Protein AF-A0A4R2QU30-F1 (afdb_monomer)

Solvent-accessible surface area (backbone atoms only — not comparable to full-atom values): 5720 Å² total; per-residue (Å²): 130,86,61,66,67,61,56,51,52,50,52,53,46,52,53,50,48,55,51,48,52,52,54,43,52,50,31,54,53,47,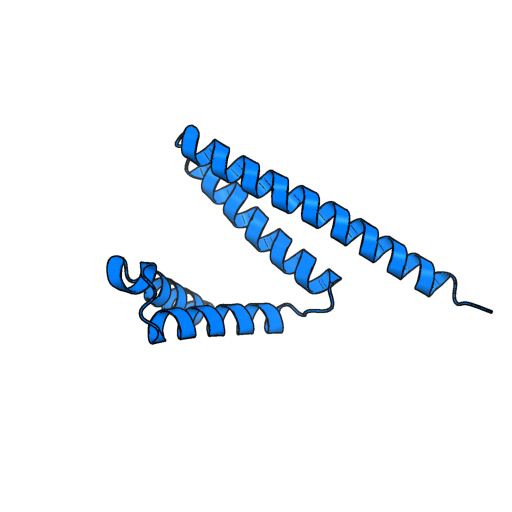30,56,52,20,67,76,69,69,42,65,70,49,34,52,50,25,53,53,49,45,55,53,45,51,54,53,47,35,52,70,72,73,38,52,70,66,60,52,53,49,52,51,50,51,52,38,53,48,35,54,76,69,54,32,67,59,32,74,74,71,38,52,39,61,53,48,51,52,57,57,59,74,73,109

Nearest PDB structures (foldseek):
  6cnn-assembly1_A  TM=6.087E-01  e=6.637E-01  Homo sapiens
  6zvr-assembly1_C  TM=5.955E-01  e=1.068E+00  Nostoc punctiforme
  7o3w-assembly1_A  TM=5.963E-01  e=1.525E+00  Synechocystis sp. PCC 6803 substr. Kazusa
  6zw4-assembly1_E  TM=5.947E-01  e=1.934E+00  Nostoc punctiforme
  8qhv-assembly1_0  TM=5.817E-01  e=5.637E+00  Synechocystis sp. PCC 6803

Secondary structure (DSSP, 8-state):
---HHHHHHHHHHHHHHHHHHHHHHHHHHHHHHHHHHT-HHHHHHHHHHHHHHHHHHHHHTT--HHHHHHHHHHHHHHHHHTT-HHHHHH-HHHHHHHHHHHT-

pLDDT: mean 92.94, std 8.91, range [51.31, 98.75]

Sequence (104 aa):
MPDFHKDMDITKNIRMIEWLKAELLDNVSGLFRGFLKGTESVLLEHLANIVVLTYMLARRCGIDFHELERSVVEKVDHGIETGHQSETWYGDLSGLKEHMKRRR

Structure (mmCIF, N/CA/C/O backbone):
data_AF-A0A4R2QU30-F1
#
_entry.id   AF-A0A4R2QU30-F1
#
loop_
_atom_site.group_PDB
_atom_site.id
_atom_site.type_symbol
_atom_site.label_atom_id
_atom_site.label_alt_id
_atom_site.label_comp_id
_atom_site.label_asym_id
_atom_site.label_entity_id
_atom_site.label_seq_id
_atom_site.pdbx_PDB_ins_code
_atom_site.Cartn_x
_atom_site.Cartn_y
_atom_site.Cartn_z
_atom_site.occupancy
_atom_site.B_iso_or_equiv
_atom_site.auth_seq_id
_atom_site.auth_comp_id
_atom_site.auth_asym_id
_atom_site.auth_atom_id
_atom_site.pdbx_PDB_model_num
ATOM 1 N N . MET A 1 1 ? 39.634 -5.102 -12.233 1.00 51.31 1 MET A N 1
ATOM 2 C CA . MET A 1 1 ? 38.550 -5.292 -13.216 1.00 51.31 1 MET A CA 1
ATOM 3 C C . MET A 1 1 ? 37.243 -5.003 -12.496 1.00 51.31 1 MET A C 1
ATOM 5 O O . MET A 1 1 ? 37.056 -5.604 -11.443 1.00 51.31 1 MET A O 1
ATOM 9 N N . PRO A 1 2 ? 36.408 -4.060 -12.958 1.00 57.22 2 PRO A N 1
ATOM 10 C CA . PRO A 1 2 ? 35.058 -3.889 -12.422 1.00 57.22 2 PRO A CA 1
ATOM 11 C C . PRO A 1 2 ? 34.252 -5.181 -12.623 1.00 57.22 2 PRO A C 1
ATOM 13 O O . PRO A 1 2 ? 34.456 -5.888 -13.612 1.00 57.22 2 PRO A O 1
ATOM 16 N N . ASP A 1 3 ? 33.384 -5.514 -11.672 1.00 72.62 3 ASP A N 1
ATOM 17 C CA . ASP A 1 3 ? 32.567 -6.727 -11.710 1.00 72.62 3 ASP A CA 1
ATOM 18 C C . ASP A 1 3 ? 31.328 -6.512 -12.597 1.00 72.62 3 ASP A C 1
ATOM 20 O O . ASP A 1 3 ? 30.282 -6.044 -12.145 1.00 72.62 3 ASP A O 1
ATOM 24 N N . PHE A 1 4 ? 31.455 -6.864 -13.880 1.00 68.81 4 PHE A N 1
ATOM 25 C CA . PHE A 1 4 ? 30.387 -6.750 -14.881 1.00 68.81 4 PHE A CA 1
ATOM 26 C C . PHE A 1 4 ? 29.085 -7.473 -14.491 1.00 68.81 4 PHE A C 1
ATOM 28 O O . PHE A 1 4 ? 28.009 -7.061 -14.931 1.00 68.81 4 PHE A O 1
ATOM 35 N N . HIS A 1 5 ? 29.149 -8.541 -13.686 1.00 68.69 5 HIS A N 1
ATOM 36 C CA . HIS A 1 5 ? 27.949 -9.256 -13.242 1.00 68.69 5 HIS A CA 1
ATOM 37 C C . HIS A 1 5 ? 27.154 -8.424 -12.235 1.00 68.69 5 HIS A C 1
ATOM 39 O O . HIS A 1 5 ? 25.939 -8.272 -12.382 1.00 68.69 5 HIS A O 1
ATOM 45 N N . LYS A 1 6 ? 27.848 -7.804 -11.276 1.00 74.00 6 LYS A N 1
ATOM 46 C CA . LYS A 1 6 ? 27.239 -6.910 -10.287 1.00 74.00 6 LYS A CA 1
ATOM 47 C C . LYS A 1 6 ? 26.576 -5.695 -10.942 1.00 74.00 6 LYS A C 1
ATOM 49 O O . LYS A 1 6 ? 25.444 -5.357 -10.596 1.00 74.00 6 LYS A O 1
ATOM 54 N N . ASP A 1 7 ? 27.227 -5.082 -11.928 1.00 72.44 7 ASP A N 1
ATOM 55 C CA . ASP A 1 7 ? 26.676 -3.928 -12.656 1.00 72.44 7 ASP A CA 1
ATOM 56 C C . ASP A 1 7 ? 25.425 -4.297 -13.482 1.00 72.44 7 ASP A C 1
ATOM 58 O O . ASP A 1 7 ? 24.456 -3.529 -13.570 1.00 72.44 7 ASP A O 1
ATOM 62 N N . MET A 1 8 ? 25.398 -5.509 -14.049 1.00 77.31 8 MET A N 1
ATOM 63 C CA . MET A 1 8 ? 24.239 -6.033 -14.775 1.00 77.31 8 MET A CA 1
ATOM 64 C C . MET A 1 8 ? 23.040 -6.284 -13.848 1.00 77.31 8 MET A C 1
ATOM 66 O O . MET A 1 8 ? 21.906 -5.961 -14.216 1.00 77.31 8 MET A O 1
ATOM 70 N N . ASP A 1 9 ? 23.269 -6.819 -12.649 1.00 85.31 9 ASP A N 1
ATOM 71 C CA . ASP A 1 9 ? 22.208 -7.078 -11.671 1.00 85.31 9 ASP A CA 1
ATOM 72 C C . ASP A 1 9 ? 21.622 -5.783 -11.092 1.00 85.31 9 ASP A C 1
ATOM 74 O O . ASP A 1 9 ? 20.400 -5.669 -10.952 1.00 85.31 9 ASP A O 1
ATOM 78 N N . ILE A 1 10 ? 22.456 -4.761 -10.870 1.00 90.25 10 ILE A N 1
ATOM 79 C CA . ILE A 1 10 ? 21.999 -3.413 -10.492 1.00 90.25 10 ILE A CA 1
ATOM 80 C C . ILE A 1 10 ? 21.109 -2.824 -11.594 1.00 90.25 10 ILE A C 1
ATOM 82 O O . ILE A 1 10 ? 20.008 -2.342 -11.320 1.00 90.25 10 ILE A O 1
ATOM 86 N N . THR A 1 11 ? 21.537 -2.920 -12.854 1.00 93.06 11 THR A N 1
ATOM 87 C CA . THR A 1 11 ? 20.770 -2.406 -14.000 1.00 93.06 11 THR A CA 1
ATOM 88 C C . THR A 1 11 ? 19.408 -3.095 -14.129 1.00 93.06 11 THR A C 1
ATOM 90 O O . THR A 1 11 ? 18.393 -2.434 -14.362 1.00 93.06 11 THR A O 1
ATOM 93 N N . LYS A 1 12 ? 19.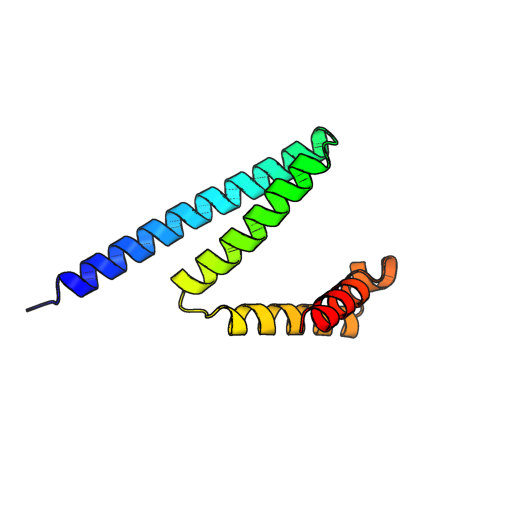354 -4.422 -13.949 1.00 94.81 12 LYS A N 1
ATOM 94 C CA . LYS A 1 12 ? 18.090 -5.179 -13.939 1.00 94.81 12 LYS A CA 1
ATOM 95 C C . LYS A 1 12 ? 17.184 -4.752 -12.787 1.00 94.81 12 LYS A C 1
ATOM 97 O O . LYS A 1 12 ? 15.982 -4.608 -12.996 1.00 94.81 12 LYS A O 1
ATOM 102 N N . ASN A 1 13 ? 17.743 -4.523 -11.598 1.00 96.75 13 ASN A N 1
ATOM 103 C CA . ASN A 1 13 ? 16.974 -4.077 -10.439 1.00 96.75 13 ASN A CA 1
ATOM 104 C C . ASN A 1 13 ? 16.336 -2.702 -10.674 1.00 96.75 13 ASN A C 1
ATOM 106 O O . ASN A 1 13 ? 15.142 -2.543 -10.440 1.00 96.75 13 ASN A O 1
ATOM 110 N N . ILE A 1 14 ? 17.096 -1.746 -11.217 1.00 97.38 14 ILE A N 1
ATOM 111 C CA . ILE A 1 14 ? 16.585 -0.411 -11.560 1.00 97.38 14 ILE A CA 1
ATOM 112 C C . ILE A 1 14 ? 15.446 -0.516 -12.577 1.00 97.38 14 ILE A C 1
ATOM 114 O O . ILE A 1 14 ? 14.373 0.033 -12.351 1.00 97.38 14 ILE A O 1
ATOM 118 N N . ARG A 1 15 ? 15.628 -1.279 -13.664 1.00 97.62 15 ARG A N 1
ATOM 119 C CA . ARG A 1 15 ? 14.565 -1.480 -14.667 1.00 97.62 15 ARG A CA 1
ATOM 120 C C . ARG A 1 15 ? 13.305 -2.098 -14.063 1.00 97.62 15 ARG A C 1
ATOM 122 O O . ARG A 1 15 ? 12.204 -1.688 -14.412 1.00 97.62 15 ARG A O 1
ATOM 129 N N . MET A 1 16 ? 13.469 -3.054 -13.150 1.00 97.81 16 MET A N 1
ATOM 130 C CA . MET A 1 16 ? 12.346 -3.669 -12.448 1.00 97.81 16 MET A CA 1
ATOM 131 C C . MET A 1 16 ? 11.615 -2.661 -11.556 1.00 97.81 16 MET A C 1
ATOM 133 O O . MET A 1 16 ? 10.390 -2.652 -11.541 1.00 97.81 16 MET A O 1
ATOM 137 N N . ILE A 1 17 ? 12.340 -1.789 -10.848 1.00 98.50 17 ILE A N 1
ATOM 138 C CA . ILE A 1 17 ? 11.742 -0.713 -10.042 1.00 98.50 17 ILE A CA 1
ATOM 139 C C . ILE A 1 17 ? 10.944 0.246 -10.930 1.00 98.50 17 ILE A C 1
ATOM 141 O O . ILE A 1 17 ? 9.809 0.576 -10.597 1.00 98.50 17 ILE A O 1
ATOM 145 N N . GLU A 1 18 ? 11.503 0.675 -12.063 1.00 98.44 18 GLU A N 1
ATOM 146 C CA . GLU A 1 18 ? 10.799 1.565 -12.993 1.00 98.44 18 GLU A CA 1
ATOM 147 C C . GLU A 1 18 ? 9.514 0.934 -13.533 1.00 98.44 18 GLU A C 1
ATOM 149 O O . GLU A 1 18 ? 8.464 1.576 -13.526 1.00 98.44 18 GLU A O 1
ATOM 154 N N . TRP A 1 19 ? 9.571 -0.340 -13.927 1.00 98.50 19 TRP A N 1
ATOM 155 C CA . TRP A 1 19 ? 8.389 -1.067 -14.380 1.00 98.50 19 TRP A CA 1
ATOM 156 C C . TRP A 1 19 ? 7.333 -1.193 -13.272 1.00 98.50 19 TRP A C 1
ATOM 158 O O . TRP A 1 19 ? 6.176 -0.844 -13.486 1.00 98.50 19 TRP A O 1
ATOM 168 N N . LEU A 1 20 ? 7.732 -1.587 -12.058 1.00 98.69 20 LEU A N 1
ATOM 169 C CA . LEU A 1 20 ? 6.816 -1.714 -10.920 1.00 98.69 20 LEU A CA 1
ATOM 170 C C . LEU A 1 20 ? 6.135 -0.388 -10.551 1.00 98.69 20 LEU A C 1
ATOM 172 O O . LEU A 1 20 ? 4.969 -0.388 -10.163 1.00 98.69 20 LEU A O 1
ATOM 176 N N . LYS A 1 21 ? 6.833 0.748 -10.676 1.00 98.44 21 LYS A N 1
ATOM 177 C CA . LYS A 1 21 ? 6.230 2.073 -10.467 1.00 98.44 21 LYS A CA 1
ATOM 178 C C . LYS A 1 21 ? 5.163 2.389 -11.516 1.00 98.44 21 LYS A C 1
ATOM 180 O O . LYS A 1 21 ? 4.125 2.944 -11.161 1.00 98.44 21 LYS A O 1
ATOM 185 N N . ALA A 1 22 ? 5.406 2.046 -12.781 1.00 98.75 22 ALA A N 1
ATOM 186 C CA . ALA A 1 22 ? 4.429 2.238 -13.850 1.00 98.75 22 ALA A CA 1
ATOM 187 C C . ALA A 1 22 ? 3.180 1.364 -13.634 1.00 98.75 22 ALA A C 1
ATOM 189 O O . ALA A 1 22 ? 2.064 1.872 -13.705 1.00 98.75 22 ALA A O 1
ATOM 190 N N . GLU A 1 23 ? 3.364 0.093 -13.271 1.00 98.62 23 GLU A N 1
ATOM 191 C CA . GLU A 1 23 ? 2.264 -0.824 -12.935 1.00 98.62 23 GLU A CA 1
ATOM 192 C C . GLU A 1 23 ? 1.458 -0.356 -11.719 1.00 98.62 23 GLU A C 1
ATOM 194 O O . GLU A 1 23 ? 0.229 -0.449 -11.696 1.00 98.62 23 GLU A O 1
ATOM 199 N N . LEU A 1 24 ? 2.137 0.179 -10.699 1.00 98.75 24 LEU A N 1
ATOM 200 C CA . LEU A 1 24 ? 1.470 0.734 -9.524 1.00 98.75 24 LEU A CA 1
ATOM 201 C C . LEU A 1 24 ? 0.579 1.914 -9.920 1.00 98.75 24 LEU A C 1
ATOM 203 O O . LEU A 1 24 ? -0.571 1.988 -9.489 1.00 98.75 24 LEU A O 1
ATOM 207 N N . LEU A 1 25 ? 1.088 2.807 -10.772 1.00 98.62 25 LEU A N 1
ATOM 208 C CA . LEU A 1 25 ? 0.322 3.939 -11.283 1.00 98.62 25 LEU A CA 1
ATOM 209 C C . LEU A 1 25 ? -0.891 3.485 -12.106 1.00 98.62 25 LEU A C 1
ATOM 211 O O . LEU A 1 25 ? -1.976 4.047 -11.941 1.00 98.62 25 LEU A O 1
ATOM 215 N N . ASP A 1 26 ? -0.739 2.466 -12.954 1.00 98.38 26 ASP A N 1
ATOM 216 C CA . ASP A 1 26 ? -1.857 1.965 -13.757 1.00 98.38 26 ASP A CA 1
ATOM 217 C C . ASP A 1 26 ? -2.936 1.299 -12.890 1.00 98.38 26 ASP A C 1
ATOM 219 O O . ASP A 1 26 ? -4.126 1.538 -13.095 1.00 98.38 26 ASP A O 1
ATOM 223 N N . ASN A 1 27 ? -2.555 0.572 -11.834 1.00 98.38 27 ASN A N 1
ATOM 224 C CA . ASN A 1 27 ? -3.525 0.005 -10.892 1.00 98.38 27 ASN A CA 1
ATOM 225 C C . ASN A 1 27 ? -4.245 1.073 -10.060 1.00 98.38 27 ASN A C 1
ATOM 227 O O . ASN A 1 27 ? -5.444 0.949 -9.820 1.00 98.38 27 ASN A O 1
ATOM 231 N N . VAL A 1 28 ? -3.570 2.162 -9.679 1.00 98.12 28 VAL A N 1
ATOM 232 C CA . VAL A 1 28 ? -4.239 3.323 -9.061 1.00 98.12 28 VAL A CA 1
ATOM 233 C C . VAL A 1 28 ? -5.225 3.965 -10.046 1.00 98.12 28 VAL A C 1
ATOM 235 O O . VAL A 1 28 ? -6.353 4.295 -9.681 1.00 98.12 28 VAL A O 1
ATOM 238 N N . SER A 1 29 ? -4.841 4.090 -11.318 1.00 97.25 29 SER A N 1
ATOM 239 C CA . SER A 1 29 ? -5.726 4.588 -12.376 1.00 97.25 29 SER A CA 1
ATOM 240 C C . SER A 1 29 ? -6.952 3.684 -12.572 1.00 97.25 29 SER A C 1
ATOM 242 O O . SER A 1 29 ? -8.085 4.163 -12.681 1.00 97.25 29 SER A O 1
ATOM 244 N N . GLY A 1 30 ? -6.738 2.368 -12.579 1.00 95.31 30 GLY A N 1
ATOM 245 C CA . GLY A 1 30 ? -7.777 1.349 -12.654 1.00 95.31 30 GLY A CA 1
ATOM 246 C C . GLY A 1 30 ? -8.741 1.399 -11.473 1.00 95.31 30 GLY A C 1
ATOM 247 O O . GLY A 1 30 ? -9.955 1.396 -11.680 1.00 95.31 30 GLY A O 1
ATOM 248 N N . LEU A 1 31 ? -8.219 1.564 -10.256 1.00 96.62 31 LEU A N 1
ATOM 249 C CA . LEU A 1 31 ? -9.014 1.741 -9.042 1.00 96.62 31 LEU A CA 1
ATOM 250 C C . LEU A 1 31 ? -9.981 2.929 -9.175 1.00 96.62 31 LEU A C 1
ATOM 252 O O . LEU A 1 31 ? -11.180 2.785 -8.936 1.00 96.62 31 LEU A O 1
ATOM 256 N N . PHE A 1 32 ? -9.493 4.087 -9.632 1.00 95.38 32 PHE A N 1
ATOM 257 C CA . PHE A 1 32 ? -10.335 5.272 -9.835 1.00 95.38 32 PHE A CA 1
ATOM 258 C C . PHE A 1 32 ? -11.404 5.056 -10.910 1.00 95.38 32 PHE A C 1
ATOM 260 O O . PHE A 1 32 ? -12.554 5.460 -10.732 1.00 95.38 32 PHE A O 1
ATOM 267 N N . ARG A 1 33 ? -11.072 4.361 -12.006 1.00 92.00 33 ARG A N 1
ATOM 268 C CA . ARG A 1 33 ? -12.068 3.963 -13.014 1.00 92.00 33 ARG A CA 1
ATOM 269 C C . ARG A 1 33 ? -13.112 2.999 -12.444 1.00 92.00 33 ARG A C 1
ATOM 271 O O . ARG A 1 33 ? -14.280 3.101 -12.816 1.00 92.00 33 ARG A O 1
ATOM 278 N N . GLY A 1 34 ? -12.713 2.092 -11.553 1.00 91.56 34 GLY A N 1
ATOM 279 C CA . GLY A 1 34 ? -13.611 1.171 -10.858 1.00 91.56 34 GLY A CA 1
ATOM 280 C C . GLY A 1 34 ? -14.657 1.907 -10.020 1.00 91.56 34 GLY A C 1
ATOM 281 O O . GLY A 1 34 ? -15.843 1.592 -10.117 1.00 91.56 34 GLY A O 1
ATOM 282 N N . PHE A 1 35 ? -14.248 2.953 -9.294 1.00 91.38 35 PHE A N 1
ATOM 283 C CA . PHE A 1 35 ? -15.169 3.789 -8.514 1.00 91.38 35 PHE A CA 1
ATOM 284 C C . PHE A 1 35 ? -16.212 4.496 -9.387 1.00 91.38 35 PHE A C 1
ATOM 286 O O . PHE A 1 35 ? -17.369 4.595 -8.992 1.00 91.38 35 PHE A O 1
ATOM 293 N N . LEU A 1 36 ? -15.838 4.934 -10.593 1.00 91.38 36 LEU A N 1
ATOM 294 C CA . LEU A 1 36 ? -16.775 5.570 -11.528 1.00 91.38 36 LEU A CA 1
ATOM 295 C C . LEU A 1 36 ? -17.799 4.589 -12.113 1.00 91.38 36 LEU A C 1
ATOM 297 O O . LEU A 1 36 ? -18.912 4.988 -12.446 1.00 91.38 36 LEU A O 1
ATOM 301 N N . LYS A 1 37 ? -17.418 3.319 -12.278 1.00 87.81 37 LYS A N 1
ATOM 302 C CA . LYS A 1 37 ? -18.254 2.287 -12.910 1.00 87.81 37 LYS A CA 1
ATOM 303 C C . LYS A 1 37 ? -19.070 1.458 -11.912 1.00 87.81 37 LYS A C 1
ATOM 305 O O . LYS A 1 37 ? -19.951 0.721 -12.342 1.00 87.81 37 LYS A O 1
ATOM 310 N N . GLY A 1 38 ? -18.788 1.563 -10.611 1.00 77.75 38 GLY A N 1
ATOM 311 C CA . GLY A 1 38 ? -19.514 0.858 -9.546 1.00 77.75 38 GLY A CA 1
ATOM 312 C C . GLY A 1 38 ? -19.261 -0.653 -9.494 1.00 77.75 38 GLY A C 1
ATOM 313 O O . GLY A 1 38 ? -20.083 -1.398 -8.971 1.00 77.75 38 GLY A O 1
ATOM 314 N N . THR A 1 39 ? -18.149 -1.131 -10.056 1.00 86.81 39 THR A N 1
ATOM 315 C CA . THR A 1 39 ? -17.837 -2.565 -10.156 1.00 86.81 39 THR A CA 1
ATOM 316 C C . THR A 1 39 ? -16.930 -3.012 -9.008 1.00 86.81 39 THR A C 1
ATOM 318 O O . THR A 1 39 ? -15.711 -2.860 -9.089 1.00 86.81 39 THR A O 1
ATOM 321 N N . GLU A 1 40 ? -17.510 -3.590 -7.954 1.00 88.56 40 GLU A N 1
ATOM 322 C CA . GLU A 1 40 ? -16.787 -4.051 -6.753 1.00 88.56 40 GLU A CA 1
ATOM 323 C C . GLU A 1 40 ? -15.641 -5.029 -7.066 1.00 88.56 40 GLU A C 1
ATOM 325 O O . GLU A 1 40 ? -14.551 -4.906 -6.513 1.00 88.56 40 GLU A O 1
ATOM 330 N N . SER A 1 41 ? -15.836 -5.949 -8.014 1.00 90.31 41 SER A N 1
ATOM 331 C CA . SER A 1 41 ? -14.800 -6.908 -8.419 1.00 90.31 41 SER A CA 1
ATOM 332 C C . SER A 1 41 ? -13.547 -6.230 -8.983 1.00 90.31 41 SER A C 1
ATOM 334 O O . SER A 1 41 ? -12.435 -6.650 -8.685 1.00 90.31 41 SER A O 1
ATOM 336 N N . VAL A 1 42 ? -13.723 -5.148 -9.748 1.00 91.44 42 VAL A N 1
ATOM 337 C CA . VAL A 1 42 ? -12.622 -4.353 -10.319 1.00 91.44 42 VAL A CA 1
ATOM 338 C C . VAL A 1 42 ? -11.900 -3.566 -9.226 1.00 91.44 42 VAL A C 1
ATOM 340 O O . VAL A 1 42 ? -10.681 -3.417 -9.271 1.00 91.44 42 VAL A O 1
ATOM 343 N N . LEU A 1 43 ? -12.637 -3.077 -8.222 1.00 94.62 43 LEU A N 1
ATOM 344 C CA . LEU A 1 43 ? -12.028 -2.426 -7.061 1.00 94.62 43 LEU A CA 1
ATOM 345 C C . LEU A 1 43 ? -11.143 -3.413 -6.297 1.00 94.62 43 LEU A C 1
ATOM 347 O O . LEU A 1 43 ? -9.984 -3.106 -6.027 1.00 94.62 43 LEU A O 1
ATOM 351 N N . LEU A 1 44 ? -11.666 -4.606 -5.996 1.00 95.25 44 LEU A N 1
ATOM 352 C CA . LEU A 1 44 ? -10.919 -5.643 -5.289 1.00 95.25 44 LEU A CA 1
ATOM 353 C C . LEU A 1 44 ? -9.668 -6.077 -6.065 1.00 95.25 44 LEU A C 1
ATOM 355 O O . LEU A 1 44 ? -8.602 -6.204 -5.466 1.00 95.25 44 LEU A O 1
ATOM 359 N N . GLU A 1 45 ? -9.782 -6.259 -7.382 1.00 95.44 45 GLU A N 1
ATOM 360 C CA . GLU A 1 45 ? -8.661 -6.612 -8.258 1.00 95.44 45 GLU A CA 1
ATOM 361 C C . GLU A 1 45 ? -7.526 -5.581 -8.176 1.00 95.44 45 GLU A C 1
ATOM 363 O O . GLU A 1 45 ? -6.387 -5.931 -7.858 1.00 95.44 45 GLU A O 1
ATOM 368 N N . HIS A 1 46 ? -7.829 -4.296 -8.381 1.00 97.50 46 HIS A N 1
ATOM 369 C CA . HIS A 1 46 ? -6.805 -3.252 -8.334 1.00 97.50 46 HIS A CA 1
ATOM 370 C C . HIS A 1 46 ? -6.231 -3.044 -6.927 1.00 97.50 46 HIS A C 1
ATOM 372 O O . HIS A 1 46 ? -5.025 -2.835 -6.794 1.00 97.50 46 HIS A O 1
ATOM 378 N N . LEU A 1 47 ? -7.046 -3.152 -5.870 1.00 97.56 47 LEU A N 1
ATOM 379 C CA . LEU A 1 47 ? -6.557 -3.102 -4.486 1.00 97.56 47 LEU A CA 1
ATOM 380 C C . LEU A 1 47 ? -5.584 -4.251 -4.190 1.00 97.56 47 LEU A C 1
ATOM 382 O O . LEU A 1 47 ? -4.516 -4.019 -3.621 1.00 97.56 47 LEU A O 1
ATOM 386 N N . ALA A 1 48 ? -5.910 -5.476 -4.609 1.00 98.06 48 ALA A N 1
ATOM 387 C CA . ALA A 1 48 ? -5.036 -6.632 -4.431 1.00 98.06 48 ALA A CA 1
ATOM 388 C C . ALA A 1 48 ? -3.711 -6.466 -5.195 1.00 98.06 48 ALA A C 1
ATOM 390 O O . ALA A 1 48 ? -2.639 -6.704 -4.632 1.00 98.06 48 ALA A O 1
ATOM 391 N N . ASN A 1 49 ? -3.764 -5.986 -6.441 1.00 98.31 49 ASN A N 1
ATOM 392 C CA . ASN A 1 49 ? -2.568 -5.722 -7.241 1.00 98.31 49 ASN A CA 1
ATOM 393 C C . ASN A 1 49 ? -1.667 -4.661 -6.600 1.00 98.31 49 ASN A C 1
ATOM 395 O O . ASN A 1 49 ? -0.454 -4.850 -6.536 1.00 98.31 49 ASN A O 1
ATOM 399 N N . ILE A 1 50 ? -2.238 -3.576 -6.064 1.00 98.62 50 ILE A N 1
ATOM 400 C CA . ILE A 1 50 ? -1.478 -2.546 -5.339 1.00 98.62 50 ILE A CA 1
ATOM 401 C C . ILE A 1 50 ? -0.732 -3.161 -4.145 1.00 98.62 50 ILE A C 1
ATOM 403 O O . ILE A 1 50 ? 0.454 -2.882 -3.946 1.00 98.62 50 ILE A O 1
ATOM 407 N N . VAL A 1 51 ? -1.380 -4.043 -3.378 1.00 98.12 51 VAL A N 1
ATOM 408 C CA . VAL A 1 51 ? -0.724 -4.739 -2.259 1.00 98.12 51 VAL A CA 1
ATOM 409 C C . VAL A 1 51 ? 0.456 -5.576 -2.762 1.00 98.12 51 VAL A C 1
ATOM 411 O O . VAL A 1 51 ? 1.563 -5.441 -2.250 1.00 98.12 51 VAL A O 1
ATOM 414 N N . VAL A 1 52 ? 0.281 -6.380 -3.812 1.00 98.44 52 VAL A N 1
ATOM 415 C CA . VAL A 1 52 ? 1.377 -7.195 -4.373 1.00 98.44 52 VAL A CA 1
ATOM 41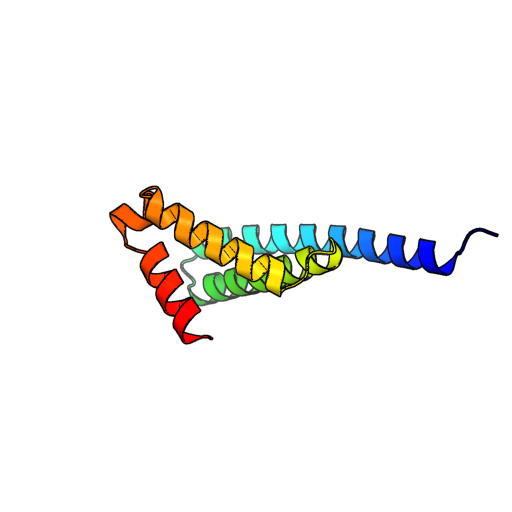6 C C . VAL A 1 52 ? 2.534 -6.323 -4.878 1.00 98.44 52 VAL A C 1
ATOM 418 O O . VAL A 1 52 ? 3.698 -6.585 -4.561 1.00 98.44 52 VAL A O 1
ATOM 421 N N . LEU A 1 53 ? 2.228 -5.258 -5.623 1.00 98.62 53 LEU A N 1
ATOM 422 C CA . LEU A 1 53 ? 3.228 -4.358 -6.198 1.00 98.62 53 LEU A CA 1
ATOM 423 C C . LEU A 1 53 ? 4.041 -3.629 -5.123 1.00 98.62 53 LEU A C 1
ATOM 425 O O . LEU A 1 53 ? 5.251 -3.466 -5.286 1.00 98.62 53 LEU A O 1
ATOM 429 N N . THR A 1 54 ? 3.422 -3.244 -4.004 1.00 98.31 54 THR A N 1
ATOM 430 C CA . THR A 1 54 ? 4.137 -2.597 -2.889 1.00 98.31 54 THR A CA 1
ATOM 431 C C . THR A 1 54 ? 5.122 -3.548 -2.201 1.00 98.31 54 THR A C 1
ATOM 433 O O . THR A 1 54 ? 6.261 -3.146 -1.955 1.00 98.31 54 THR A O 1
ATOM 436 N N . TYR A 1 55 ? 4.770 -4.824 -1.998 1.00 98.44 55 TYR A N 1
ATOM 437 C CA . TYR A 1 55 ? 5.723 -5.839 -1.518 1.00 98.44 55 TYR A CA 1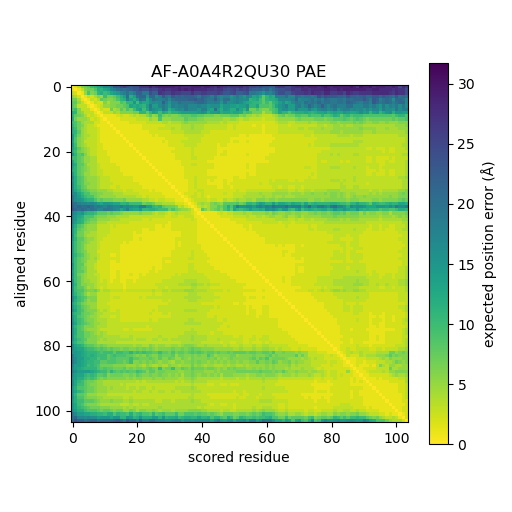
ATOM 438 C C . TYR A 1 55 ? 6.876 -6.066 -2.503 1.00 98.44 55 TYR A C 1
ATOM 440 O O . TYR A 1 55 ? 8.042 -6.135 -2.105 1.00 98.44 55 TYR A O 1
ATOM 448 N N . MET A 1 56 ? 6.579 -6.165 -3.801 1.00 98.38 56 MET A N 1
ATOM 449 C CA . MET A 1 56 ? 7.615 -6.333 -4.822 1.00 98.38 56 MET A CA 1
ATOM 450 C C . MET A 1 56 ? 8.581 -5.145 -4.843 1.00 98.38 56 MET A C 1
ATOM 452 O O . MET A 1 56 ? 9.795 -5.357 -4.858 1.00 98.38 56 MET A O 1
ATOM 456 N N . LEU A 1 57 ? 8.060 -3.914 -4.791 1.00 98.25 57 LEU A N 1
ATOM 457 C CA . LEU A 1 57 ? 8.860 -2.691 -4.716 1.00 98.25 57 LEU A CA 1
ATOM 458 C C . LEU A 1 57 ? 9.753 -2.675 -3.477 1.00 98.25 57 LEU A C 1
ATOM 460 O O . LEU A 1 57 ? 10.956 -2.472 -3.622 1.00 98.25 57 LEU A O 1
ATOM 464 N N . ALA A 1 58 ? 9.203 -2.965 -2.293 1.00 98.12 58 ALA A N 1
ATOM 465 C CA . ALA A 1 58 ? 9.973 -3.046 -1.051 1.00 98.12 58 ALA A CA 1
ATOM 466 C C . ALA A 1 58 ? 11.187 -3.974 -1.211 1.00 98.12 58 ALA A C 1
ATOM 468 O O . ALA A 1 58 ? 12.328 -3.549 -1.014 1.00 98.12 58 ALA A O 1
ATOM 469 N N . ARG A 1 59 ? 10.970 -5.188 -1.735 1.00 97.69 59 ARG A N 1
ATOM 470 C CA . ARG A 1 59 ? 12.052 -6.154 -1.976 1.00 97.69 59 ARG A CA 1
ATOM 471 C C . ARG A 1 59 ? 13.103 -5.653 -2.965 1.00 97.69 59 ARG A C 1
ATOM 473 O O . ARG A 1 59 ? 14.278 -5.982 -2.815 1.00 97.69 59 ARG A O 1
ATOM 480 N N . ARG A 1 60 ? 12.718 -4.922 -4.018 1.00 97.00 60 ARG A N 1
ATOM 481 C CA . ARG A 1 60 ? 13.681 -4.334 -4.973 1.00 97.00 60 ARG A CA 1
ATOM 482 C C . ARG A 1 60 ? 14.463 -3.165 -4.365 1.00 97.00 60 ARG A C 1
ATOM 484 O O . ARG A 1 60 ? 15.602 -2.940 -4.767 1.00 97.00 60 ARG A O 1
ATOM 491 N N . CYS A 1 61 ? 13.887 -2.478 -3.383 1.00 96.50 61 CYS A N 1
ATOM 492 C CA . CYS A 1 61 ? 14.532 -1.415 -2.611 1.0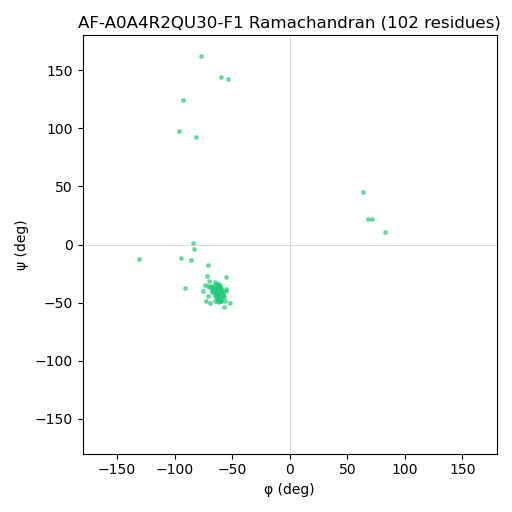0 96.50 61 CYS A CA 1
ATOM 493 C C . CYS A 1 61 ? 15.386 -1.931 -1.439 1.00 96.50 61 CYS A C 1
ATOM 495 O O . CYS A 1 61 ? 15.968 -1.123 -0.722 1.00 96.50 61 CYS A O 1
ATOM 497 N N . GLY A 1 62 ? 15.484 -3.250 -1.243 1.00 96.38 62 GLY A N 1
ATOM 498 C CA . GLY A 1 62 ? 16.254 -3.847 -0.147 1.00 96.38 62 GLY A CA 1
ATOM 499 C C . GLY A 1 62 ? 15.510 -3.914 1.189 1.00 96.38 62 GLY A C 1
ATOM 500 O O . GLY A 1 62 ? 16.133 -4.236 2.192 1.00 96.38 62 GLY A O 1
ATOM 501 N N . ILE A 1 63 ? 14.203 -3.649 1.193 1.00 98.31 63 ILE A N 1
ATOM 502 C CA . ILE A 1 63 ? 13.324 -3.776 2.358 1.00 98.31 63 ILE A CA 1
ATOM 503 C C . ILE A 1 63 ? 12.717 -5.177 2.324 1.00 98.31 63 ILE A C 1
ATOM 505 O O . ILE A 1 63 ? 12.119 -5.580 1.318 1.00 98.31 63 ILE A O 1
ATOM 509 N N . ASP A 1 64 ? 12.882 -5.944 3.396 1.00 97.12 64 ASP A N 1
ATOM 510 C CA . ASP A 1 64 ? 12.274 -7.269 3.474 1.00 97.12 64 ASP A CA 1
ATOM 511 C C . ASP A 1 64 ? 10.769 -7.196 3.799 1.00 97.12 64 ASP A C 1
ATOM 513 O O . ASP A 1 64 ? 10.235 -6.174 4.236 1.00 97.12 64 ASP A O 1
ATOM 517 N N . PHE A 1 65 ? 10.045 -8.287 3.537 1.00 97.12 65 PHE A N 1
ATOM 518 C CA . PHE A 1 65 ? 8.591 -8.312 3.712 1.00 97.12 65 PHE A CA 1
ATOM 519 C C . PHE A 1 65 ? 8.162 -8.131 5.170 1.00 97.12 65 PHE A C 1
ATOM 521 O O . PHE A 1 65 ? 7.146 -7.493 5.425 1.00 97.12 65 PHE A O 1
ATOM 528 N N . HIS A 1 66 ? 8.945 -8.644 6.117 1.00 96.38 66 HIS A N 1
ATOM 529 C CA . HIS A 1 66 ? 8.641 -8.541 7.538 1.00 96.38 66 HIS A CA 1
ATOM 530 C C . HIS A 1 66 ? 8.883 -7.113 8.055 1.00 96.38 66 HIS A C 1
ATOM 532 O O . HIS A 1 66 ? 8.139 -6.622 8.902 1.00 96.38 66 HIS A O 1
ATOM 538 N N . GLU A 1 67 ? 9.893 -6.414 7.535 1.00 97.81 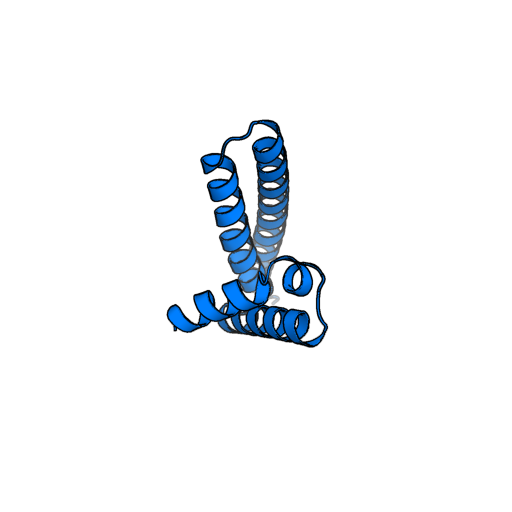67 GLU A N 1
ATOM 539 C CA . GLU A 1 67 ? 10.109 -4.989 7.790 1.00 97.81 67 GLU A CA 1
ATOM 540 C C . GLU A 1 67 ? 8.932 -4.145 7.287 1.00 97.81 67 GLU A C 1
ATOM 542 O O . GLU A 1 67 ? 8.404 -3.326 8.045 1.00 97.81 67 GLU A O 1
ATOM 547 N N . LEU A 1 68 ? 8.452 -4.395 6.063 1.00 97.94 68 LEU A N 1
ATOM 548 C CA . LEU A 1 68 ? 7.266 -3.713 5.541 1.00 97.94 68 LEU A CA 1
ATOM 549 C C . LEU A 1 68 ? 6.024 -4.005 6.397 1.00 97.94 68 LEU A C 1
ATOM 551 O O . LEU A 1 68 ? 5.329 -3.074 6.798 1.00 97.94 68 LEU A O 1
ATOM 555 N N . GLU A 1 69 ? 5.759 -5.274 6.719 1.00 95.88 69 GLU A N 1
ATOM 556 C CA . GLU A 1 69 ? 4.622 -5.671 7.560 1.00 95.88 69 GLU A CA 1
ATOM 557 C C . GLU A 1 69 ? 4.657 -5.010 8.938 1.00 95.88 69 GLU A C 1
ATOM 559 O O . GLU A 1 69 ? 3.633 -4.523 9.420 1.00 95.88 69 GLU A O 1
ATOM 564 N N . ARG A 1 70 ? 5.834 -4.951 9.570 1.00 96.50 70 ARG A N 1
ATOM 565 C CA . ARG A 1 70 ? 6.015 -4.270 10.855 1.00 96.50 70 ARG A CA 1
ATOM 566 C C . ARG A 1 70 ? 5.687 -2.786 10.742 1.00 96.50 70 ARG A C 1
ATOM 568 O O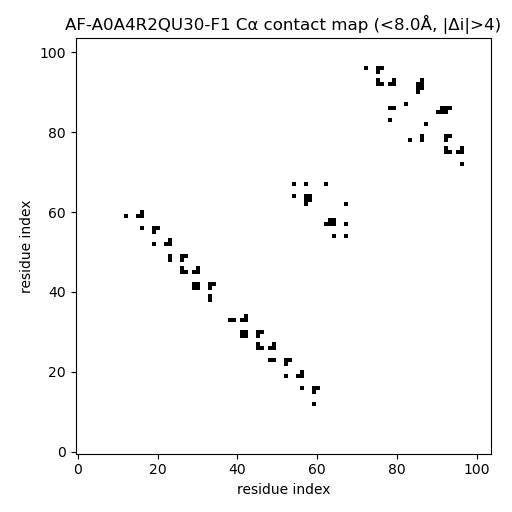 . ARG A 1 70 ? 4.917 -2.285 11.555 1.00 96.50 70 ARG A O 1
ATOM 575 N N . SER A 1 71 ? 6.194 -2.115 9.707 1.00 97.81 71 SER A N 1
ATOM 576 C CA . SER A 1 71 ? 5.908 -0.698 9.473 1.00 97.81 71 SER A CA 1
ATOM 577 C C . SER A 1 71 ? 4.416 -0.439 9.224 1.00 97.81 71 SER A C 1
ATOM 579 O O . SER A 1 71 ? 3.875 0.570 9.678 1.00 97.81 71 SER A O 1
ATOM 581 N N . VAL A 1 72 ? 3.713 -1.356 8.547 1.00 97.12 72 VAL A N 1
ATOM 582 C CA . VAL A 1 72 ? 2.252 -1.275 8.380 1.00 97.12 72 VAL A CA 1
ATOM 583 C C . VAL A 1 72 ? 1.544 -1.363 9.733 1.00 97.12 72 VAL A C 1
ATOM 585 O O . VAL A 1 72 ? 0.681 -0.533 10.007 1.00 97.12 72 VAL A O 1
ATOM 588 N N . VAL A 1 73 ? 1.921 -2.314 10.595 1.00 96.50 73 VAL A N 1
ATOM 589 C CA . VAL A 1 73 ? 1.338 -2.441 11.944 1.00 96.50 73 VAL A CA 1
ATOM 590 C C . VAL A 1 73 ? 1.592 -1.184 12.778 1.00 96.50 73 VAL A C 1
ATOM 592 O O . VAL A 1 73 ? 0.655 -0.650 13.363 1.00 96.50 73 VAL A O 1
ATOM 595 N N . GLU A 1 74 ? 2.819 -0.661 12.770 1.00 97.38 74 GLU A N 1
ATOM 596 C CA . GLU A 1 74 ? 3.177 0.574 13.481 1.00 97.38 74 GLU A CA 1
ATOM 597 C C . GLU A 1 74 ? 2.341 1.773 13.010 1.00 97.38 74 GLU A C 1
ATOM 599 O O . GLU A 1 74 ? 1.887 2.573 13.825 1.00 97.38 74 GLU A O 1
ATOM 604 N N . LYS A 1 75 ? 2.075 1.888 11.702 1.00 96.81 75 LYS A N 1
ATOM 605 C CA . LYS A 1 75 ? 1.205 2.939 11.148 1.00 96.81 75 LYS A CA 1
ATOM 606 C C . LYS A 1 75 ? -0.250 2.794 11.590 1.00 96.81 75 LYS A C 1
ATOM 608 O O . LYS A 1 75 ? -0.897 3.807 11.849 1.00 96.81 75 LYS A O 1
ATOM 613 N N . VAL A 1 76 ? -0.763 1.564 11.663 1.00 97.06 76 VAL A N 1
ATOM 614 C CA . VAL A 1 76 ? -2.120 1.287 12.158 1.00 97.06 76 VAL A CA 1
ATOM 615 C C . VAL A 1 76 ? -2.228 1.668 13.632 1.00 97.06 76 VAL A C 1
ATOM 617 O O . VAL A 1 76 ? -3.139 2.405 14.000 1.00 97.06 76 VAL A O 1
ATOM 620 N N . ASP A 1 77 ? -1.272 1.233 14.453 1.00 96.56 77 ASP A N 1
ATOM 621 C CA . ASP A 1 77 ? -1.228 1.553 15.882 1.00 96.56 77 ASP A CA 1
ATOM 622 C C . ASP A 1 77 ? -1.137 3.064 16.114 1.00 96.56 77 ASP A C 1
ATOM 624 O O . ASP A 1 77 ? -1.951 3.627 16.846 1.00 96.56 77 ASP A O 1
ATOM 628 N N . HIS A 1 78 ? -0.238 3.741 15.400 1.00 97.00 78 HIS A N 1
ATOM 629 C CA . HIS A 1 78 ? -0.097 5.189 15.479 1.00 97.00 78 HIS A CA 1
ATOM 630 C C . HIS A 1 78 ? -1.373 5.933 15.057 1.00 97.00 78 HIS A C 1
ATOM 632 O O . HIS A 1 78 ? -1.766 6.913 15.690 1.00 97.00 78 HIS A O 1
ATOM 638 N N . GLY A 1 79 ? -2.048 5.482 13.997 1.00 95.75 79 GLY A N 1
ATOM 639 C CA . GLY A 1 79 ? -3.302 6.088 13.553 1.00 95.75 79 GLY A CA 1
ATOM 640 C C . GLY A 1 79 ? -4.438 5.931 14.571 1.00 95.75 79 GLY A C 1
ATOM 641 O O . GLY A 1 79 ? -5.259 6.836 14.707 1.00 95.75 79 GLY A O 1
ATOM 642 N N . ILE A 1 80 ? -4.459 4.829 15.328 1.00 96.50 80 ILE A N 1
ATOM 643 C CA . ILE A 1 80 ? -5.401 4.638 16.440 1.00 96.50 80 ILE A CA 1
ATOM 644 C C . ILE A 1 80 ? -5.060 5.588 17.593 1.00 96.50 80 ILE A C 1
ATOM 646 O O . ILE A 1 80 ? -5.929 6.313 18.072 1.00 96.50 80 ILE A O 1
ATOM 650 N N . GLU A 1 81 ? -3.794 5.623 18.014 1.00 95.88 81 GLU A N 1
ATOM 651 C CA . GLU A 1 81 ? -3.327 6.452 19.136 1.00 95.88 81 GLU A CA 1
ATOM 652 C C . GLU A 1 81 ? -3.545 7.949 18.899 1.00 95.88 81 GLU A C 1
ATOM 654 O O . GLU A 1 81 ? -3.887 8.689 19.820 1.00 95.88 81 GLU A O 1
ATOM 659 N N . THR A 1 82 ? -3.367 8.395 17.655 1.00 95.56 82 THR A N 1
ATOM 660 C CA . THR A 1 82 ? -3.534 9.802 17.268 1.00 95.56 82 THR A CA 1
ATOM 661 C C . THR A 1 82 ? -4.979 10.198 16.977 1.00 95.56 82 THR A C 1
ATOM 663 O O . THR A 1 82 ? -5.239 11.375 16.730 1.00 95.56 82 THR A O 1
ATOM 666 N N . GLY A 1 83 ? -5.927 9.255 17.012 1.00 90.38 83 GLY A N 1
ATOM 667 C CA . GLY A 1 83 ? -7.321 9.528 16.669 1.00 90.38 83 GLY A CA 1
ATOM 668 C C . GLY A 1 83 ? -7.484 9.951 15.209 1.00 90.38 83 GLY A C 1
ATOM 669 O O . GLY A 1 83 ? -8.169 10.931 14.918 1.00 90.38 83 GLY A O 1
ATOM 670 N N . HIS A 1 84 ? -6.828 9.241 14.284 1.00 90.88 84 HIS A N 1
ATOM 671 C CA . HIS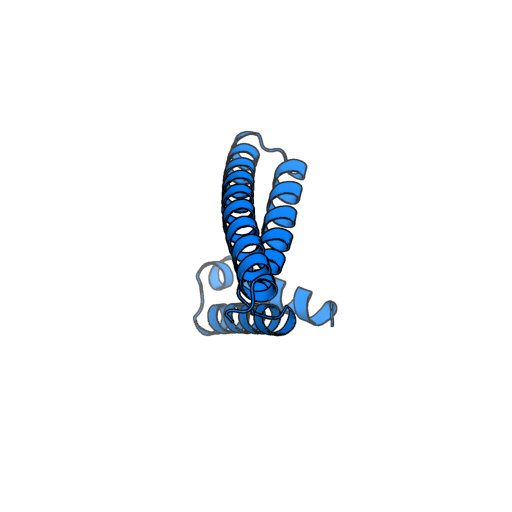 A 1 84 ? -6.985 9.488 12.854 1.00 90.88 84 HIS A CA 1
ATOM 672 C C . HIS A 1 84 ? -8.472 9.453 12.469 1.00 90.88 84 HIS A C 1
ATOM 674 O O . HIS A 1 84 ? -9.240 8.633 12.968 1.00 90.88 84 HIS A O 1
ATOM 680 N N . GLN A 1 85 ? -8.886 10.318 11.545 1.00 93.19 85 GLN A N 1
ATOM 681 C CA . GLN A 1 85 ? -10.298 10.532 11.218 1.00 93.19 85 GLN A CA 1
ATOM 682 C C . GLN A 1 85 ? -11.038 9.243 10.817 1.00 93.19 85 GLN A C 1
ATOM 684 O O . GLN A 1 85 ? -12.180 9.043 11.221 1.00 93.19 85 GLN A O 1
ATOM 689 N N . SER A 1 86 ? -10.379 8.342 10.080 1.00 88.94 86 SER A N 1
ATOM 690 C CA . SER A 1 86 ? -10.933 7.023 9.727 1.00 88.94 86 SER A CA 1
ATOM 691 C C . SER A 1 86 ? -11.216 6.143 10.950 1.00 88.94 86 SER A C 1
ATOM 693 O O . SER A 1 86 ? -12.201 5.412 10.970 1.00 88.94 86 SER A O 1
ATOM 695 N N . GLU A 1 87 ? -10.387 6.230 11.992 1.00 94.25 87 GLU A N 1
ATOM 696 C CA . GLU A 1 87 ? -10.622 5.522 13.248 1.00 94.25 87 GLU A CA 1
ATOM 697 C C . GLU A 1 87 ? -11.769 6.165 14.026 1.00 94.25 87 GLU A C 1
ATOM 699 O O . GLU A 1 87 ? -12.700 5.475 14.423 1.00 94.25 87 GLU A O 1
ATOM 704 N N . THR A 1 88 ? -11.754 7.491 14.195 1.00 92.12 88 THR A N 1
ATOM 705 C CA . THR A 1 88 ? -12.803 8.192 14.953 1.00 92.12 88 THR A CA 1
ATOM 706 C C . THR A 1 88 ? -14.189 8.021 14.333 1.00 92.12 88 THR A C 1
ATOM 708 O O . THR A 1 88 ? -15.182 7.997 15.056 1.00 92.12 88 THR A O 1
ATOM 711 N N . TRP A 1 89 ? -14.276 7.937 13.004 1.00 92.88 89 TRP A N 1
ATOM 712 C CA . TRP A 1 89 ? -15.555 7.876 12.295 1.00 92.88 89 TRP A CA 1
ATOM 713 C C . TRP A 1 89 ? -16.059 6.453 12.071 1.00 92.88 89 TRP A C 1
ATOM 715 O O . TRP A 1 89 ? -17.266 6.229 12.149 1.00 92.88 89 TRP A O 1
ATOM 725 N N . TYR A 1 90 ? -15.161 5.507 11.792 1.00 93.06 90 TYR A N 1
ATOM 726 C CA . TYR A 1 90 ? -15.548 4.179 11.309 1.00 93.06 90 TYR A CA 1
ATOM 727 C C . TYR A 1 90 ? -14.878 3.023 12.059 1.00 93.06 90 TYR A C 1
ATOM 729 O O . TYR A 1 90 ? -15.316 1.883 11.927 1.00 93.06 90 TYR A O 1
ATOM 737 N N . GLY A 1 91 ? -13.846 3.288 12.868 1.00 94.19 91 GLY A N 1
ATOM 738 C CA . GLY A 1 91 ? -13.068 2.238 13.529 1.00 94.19 91 GLY A CA 1
ATOM 739 C C . GLY A 1 91 ? -12.241 1.386 12.557 1.00 94.19 91 GLY A C 1
ATOM 740 O O . GLY A 1 91 ? -11.914 0.239 12.871 1.00 94.19 91 GLY A O 1
ATOM 741 N N . ASP A 1 92 ? -11.935 1.908 11.361 1.00 95.94 92 ASP A N 1
ATOM 742 C CA . ASP A 1 92 ? -11.288 1.148 10.283 1.00 95.94 92 ASP A CA 1
ATOM 743 C C . ASP A 1 92 ? -9.913 0.602 10.693 1.00 95.94 92 ASP A C 1
ATOM 745 O O . ASP A 1 92 ? -9.541 -0.515 10.320 1.00 95.94 92 ASP A O 1
ATOM 749 N N . LEU A 1 93 ? -9.148 1.370 11.477 1.00 96.69 93 LEU A N 1
ATOM 750 C CA . LEU A 1 93 ? -7.804 0.973 11.894 1.00 96.69 93 LEU A CA 1
ATOM 751 C C . LEU A 1 93 ? -7.870 -0.098 12.983 1.00 96.69 93 LEU A C 1
ATOM 753 O O . LEU A 1 93 ? -7.127 -1.078 12.918 1.00 96.69 93 LEU A O 1
ATOM 757 N N . SER A 1 94 ? -8.802 0.025 13.929 1.00 96.00 94 SER A N 1
ATOM 758 C CA . SER A 1 94 ? -9.099 -1.028 14.903 1.00 96.00 94 SER A CA 1
ATOM 759 C C . SER A 1 94 ? -9.556 -2.325 14.223 1.00 96.00 94 SER A C 1
ATOM 761 O O . SER A 1 94 ? -9.073 -3.409 14.569 1.00 96.00 94 SER A O 1
ATOM 763 N N . GLY A 1 95 ? -10.425 -2.228 13.211 1.00 96.88 95 GLY A N 1
ATOM 764 C CA . GLY A 1 95 ? -10.856 -3.369 12.401 1.00 96.88 95 GLY A CA 1
ATOM 765 C C . GLY A 1 95 ? -9.694 -4.037 11.662 1.00 96.88 95 GLY A C 1
ATOM 766 O O . GLY A 1 95 ? -9.536 -5.262 11.712 1.00 96.88 95 GLY A O 1
ATOM 767 N N . LEU A 1 96 ? -8.825 -3.238 11.035 1.00 95.94 96 LEU A N 1
ATOM 768 C CA . LEU A 1 96 ? -7.626 -3.733 10.361 1.00 95.94 96 LEU A CA 1
ATOM 769 C C . LEU A 1 96 ? -6.651 -4.400 11.342 1.00 95.94 96 LEU A C 1
ATOM 771 O O . LEU A 1 96 ? -6.156 -5.494 11.064 1.00 95.94 96 LEU A O 1
ATOM 775 N N . LYS A 1 97 ? -6.414 -3.798 12.512 1.00 96.12 97 LYS A N 1
ATOM 776 C CA . LYS A 1 97 ? -5.552 -4.358 13.563 1.00 96.12 97 LYS A CA 1
ATOM 777 C C . LYS A 1 97 ? -6.024 -5.741 14.003 1.00 96.12 97 LYS A C 1
ATOM 779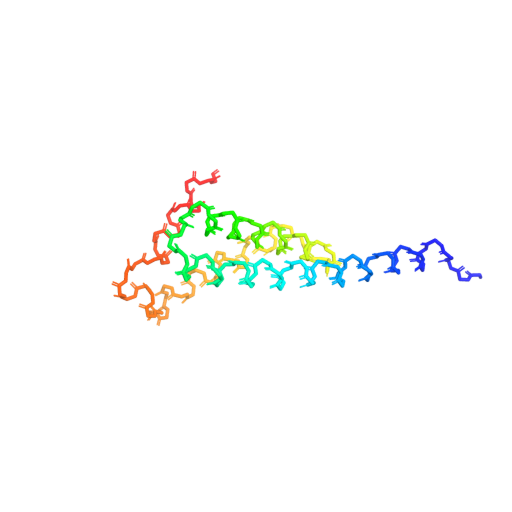 O O . LYS A 1 97 ? -5.214 -6.660 14.126 1.00 96.12 97 LYS A O 1
ATOM 784 N N . GLU A 1 98 ? -7.327 -5.909 14.214 1.00 96.19 98 GLU A N 1
ATOM 785 C CA . GLU A 1 98 ? -7.913 -7.200 14.578 1.00 96.19 98 GLU A CA 1
ATOM 786 C C . GLU A 1 98 ? -7.767 -8.235 13.453 1.00 96.19 98 GLU A C 1
ATOM 788 O O . GLU A 1 98 ? -7.369 -9.375 13.702 1.00 96.19 98 GLU A O 1
ATOM 793 N N . HIS A 1 99 ? -8.002 -7.841 12.198 1.00 95.38 99 HIS A N 1
ATOM 794 C CA . HIS A 1 99 ? -7.781 -8.715 11.045 1.00 95.38 99 HIS A CA 1
ATOM 795 C C . HIS A 1 99 ? -6.325 -9.202 10.954 1.00 95.38 99 HIS A C 1
ATOM 797 O O . HIS A 1 99 ? -6.082 -10.392 10.743 1.00 95.38 99 HIS A O 1
ATOM 803 N N . MET A 1 100 ? -5.353 -8.305 11.150 1.00 93.31 100 MET A N 1
ATOM 804 C CA . MET A 1 100 ? -3.926 -8.644 11.112 1.00 93.31 100 MET A CA 1
ATOM 805 C C . MET A 1 100 ? -3.520 -9.578 12.258 1.00 93.31 100 MET A C 1
ATOM 807 O O . MET A 1 100 ? -2.728 -10.491 12.039 1.00 93.31 100 MET A O 1
ATOM 811 N N . LYS A 1 101 ? -4.085 -9.403 13.462 1.00 92.81 101 LYS A N 1
ATOM 812 C CA . LYS A 1 101 ? -3.838 -10.306 14.599 1.00 92.81 101 LYS A CA 1
ATOM 813 C C . LYS A 1 101 ? -4.307 -11.732 14.328 1.00 92.81 101 LYS A C 1
ATOM 815 O O . LYS A 1 101 ? -3.599 -12.661 14.683 1.00 92.81 101 LYS A O 1
ATOM 820 N N . ARG A 1 102 ? -5.462 -11.906 13.678 1.00 92.88 102 ARG A N 1
ATOM 821 C CA . ARG A 1 102 ? -6.026 -13.233 13.355 1.00 92.88 102 ARG A CA 1
ATOM 822 C C . ARG A 1 102 ? -5.259 -13.996 12.274 1.00 92.88 102 ARG A C 1
ATOM 824 O O . ARG A 1 102 ? -5.480 -15.190 12.115 1.00 92.88 102 ARG A O 1
ATOM 831 N N . ARG A 1 103 ? -4.425 -13.305 11.491 1.00 85.88 103 ARG A N 1
ATOM 832 C CA . ARG A 1 103 ? -3.585 -13.907 10.443 1.00 85.88 103 ARG A CA 1
ATOM 833 C C . ARG A 1 103 ? -2.248 -14.447 10.962 1.00 85.88 103 ARG A C 1
ATOM 835 O O . ARG A 1 103 ? -1.573 -15.139 10.205 1.00 85.88 103 ARG A O 1
ATOM 842 N N . ARG A 1 104 ? -1.864 -14.095 12.191 1.00 64.12 104 ARG A N 1
ATOM 843 C CA . ARG A 1 104 ? -0.662 -14.585 12.878 1.00 64.12 104 ARG A CA 1
ATOM 844 C C . ARG A 1 104 ? -0.977 -15.848 13.667 1.00 64.12 104 ARG A C 1
ATOM 846 O O . ARG A 1 104 ? -0.068 -16.698 13.744 1.00 64.12 104 ARG A O 1
#

Radius of gyration: 17.8 Å; Cα contacts (8 Å, |Δi|>4): 61; chains: 1; bounding box: 58×25×34 Å

Foldseek 3Di:
DPDPVVVVVLVVLVVQLVVLVVQLVVLVVQCVVCVVVVPVVSNVVSVVSNVVSVQVNCVSVVHHPVNVVVVVLVVLVVCCVVVPVCCVPPVVSVVVNVVVVVVD

Mean predicted aligned error: 4.95 Å